Protein AF-A0A8C2FFC6-F1 (afdb_monomer_lite)

Structure (mmCIF, N/CA/C/O backbone):
data_AF-A0A8C2FFC6-F1
#
_entry.id   AF-A0A8C2FFC6-F1
#
loop_
_atom_site.group_PDB
_atom_site.id
_atom_site.type_symbol
_atom_site.label_atom_id
_atom_site.label_alt_id
_atom_site.label_comp_id
_atom_site.label_asym_id
_atom_site.label_entity_id
_atom_site.label_seq_id
_atom_site.pdbx_PDB_ins_code
_atom_site.Cartn_x
_atom_site.Cartn_y
_atom_site.Cartn_z
_atom_site.occupancy
_atom_site.B_iso_or_equiv
_atom_site.auth_seq_id
_atom_site.auth_comp_id
_atom_site.auth_asym_id
_atom_site.auth_atom_id
_atom_site.pdbx_PDB_model_num
ATOM 1 N N . MET A 1 1 ? 3.644 9.345 4.480 1.00 74.31 1 MET A N 1
ATOM 2 C CA . MET A 1 1 ? 4.737 10.314 4.262 1.00 74.31 1 MET A CA 1
ATOM 3 C C . MET A 1 1 ? 5.886 9.528 3.666 1.00 74.31 1 MET A C 1
ATOM 5 O O . MET A 1 1 ? 6.233 8.511 4.251 1.00 74.31 1 MET A O 1
ATOM 9 N N . CYS A 1 2 ? 6.385 9.930 2.497 1.00 90.19 2 CYS A N 1
ATOM 10 C CA . CYS A 1 2 ? 7.568 9.318 1.894 1.00 90.19 2 CYS A CA 1
ATOM 11 C C . CYS A 1 2 ? 8.803 9.870 2.610 1.00 90.19 2 CYS A C 1
ATOM 13 O O . CYS A 1 2 ? 8.935 11.090 2.705 1.00 90.19 2 CYS A O 1
ATOM 15 N N . LEU A 1 3 ? 9.635 8.993 3.169 1.00 93.75 3 LEU A N 1
ATOM 16 C CA . LEU A 1 3 ? 10.867 9.390 3.863 1.00 93.75 3 LEU A CA 1
ATOM 17 C C . LEU A 1 3 ? 12.078 9.295 2.939 1.00 93.75 3 LEU A C 1
ATOM 19 O O . LEU A 1 3 ? 12.944 10.160 2.987 1.00 93.75 3 LEU A O 1
ATOM 23 N N . ASP A 1 4 ? 12.090 8.264 2.100 1.00 94.81 4 ASP A N 1
ATOM 24 C CA . ASP A 1 4 ? 13.102 8.001 1.091 1.00 94.81 4 ASP A CA 1
ATOM 25 C C . ASP A 1 4 ? 12.400 7.446 -0.150 1.00 94.81 4 ASP A C 1
ATOM 27 O O . ASP A 1 4 ? 11.460 6.657 -0.014 1.00 94.81 4 ASP A O 1
ATOM 31 N N . TYR A 1 5 ? 12.784 7.929 -1.327 1.00 94.19 5 TYR A N 1
ATOM 32 C CA . TYR A 1 5 ? 12.139 7.584 -2.590 1.00 94.19 5 TYR A CA 1
ATOM 33 C C . TYR A 1 5 ? 13.148 6.890 -3.495 1.00 94.19 5 TYR A C 1
ATOM 35 O O . TYR A 1 5 ? 14.050 7.537 -4.024 1.00 94.19 5 TYR A O 1
ATOM 43 N N . ASP A 1 6 ? 12.939 5.590 -3.687 1.00 95.00 6 ASP A N 1
ATOM 44 C CA . ASP A 1 6 ? 13.711 4.741 -4.595 1.00 95.00 6 A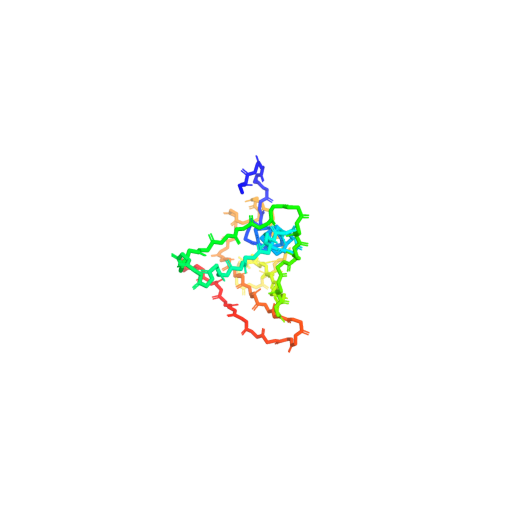SP A CA 1
ATOM 45 C C . ASP A 1 6 ? 12.775 3.911 -5.492 1.00 95.00 6 ASP A C 1
ATOM 47 O O . ASP A 1 6 ? 12.990 2.730 -5.730 1.00 95.00 6 ASP A O 1
ATOM 51 N N . GLY A 1 7 ? 11.692 4.535 -5.966 1.00 94.19 7 GLY A N 1
ATOM 52 C CA . GLY A 1 7 ? 10.697 3.897 -6.831 1.00 94.19 7 GLY A CA 1
ATOM 53 C C . GLY A 1 7 ? 9.551 3.200 -6.094 1.00 94.19 7 GLY A C 1
ATOM 54 O O . GLY A 1 7 ? 9.447 3.239 -4.864 1.00 94.19 7 GLY A O 1
ATOM 55 N N . ASN A 1 8 ? 8.616 2.670 -6.882 1.00 93.88 8 ASN A N 1
ATOM 56 C CA . ASN A 1 8 ? 7.395 1.964 -6.495 1.00 93.88 8 ASN A CA 1
ATOM 57 C C . ASN A 1 8 ? 6.628 2.571 -5.298 1.00 93.88 8 ASN A C 1
ATOM 59 O O . ASN A 1 8 ? 6.101 1.892 -4.404 1.00 93.88 8 ASN A O 1
ATOM 63 N N . LEU A 1 9 ? 6.542 3.903 -5.269 1.00 93.94 9 LEU A N 1
ATOM 64 C CA . LEU A 1 9 ? 5.977 4.630 -4.132 1.00 93.94 9 LEU A CA 1
ATOM 65 C C . LEU A 1 9 ? 4.494 4.307 -3.903 1.00 93.94 9 LEU A C 1
ATOM 67 O O . LEU A 1 9 ? 4.019 4.333 -2.763 1.00 93.94 9 LEU A O 1
ATOM 71 N N . LEU A 1 10 ? 3.742 4.032 -4.971 1.00 93.25 10 LEU A N 1
ATOM 72 C CA . LEU A 1 10 ? 2.303 3.805 -4.880 1.00 93.25 10 LEU A CA 1
ATOM 73 C C . LEU A 1 10 ? 1.987 2.496 -4.146 1.00 93.25 10 LEU A C 1
ATOM 75 O O . LEU A 1 10 ? 1.141 2.500 -3.245 1.00 93.25 10 LEU A O 1
ATOM 79 N N . ASP A 1 11 ? 2.700 1.413 -4.455 1.00 95.00 11 ASP A N 1
ATOM 80 C CA . ASP A 1 11 ? 2.515 0.124 -3.785 1.00 95.00 11 ASP A CA 1
ATOM 81 C C . ASP A 1 11 ? 2.911 0.231 -2.308 1.00 95.00 11 ASP A C 1
ATOM 83 O O . ASP A 1 11 ? 2.145 -0.173 -1.423 1.00 95.00 11 ASP A O 1
ATOM 87 N N . ALA A 1 12 ? 4.050 0.875 -2.023 1.00 94.94 12 ALA A N 1
ATOM 88 C CA . ALA A 1 12 ? 4.491 1.153 -0.659 1.00 94.94 12 ALA A CA 1
ATOM 89 C C . ALA A 1 12 ? 3.431 1.946 0.130 1.00 94.94 12 ALA A C 1
ATOM 91 O O . ALA A 1 12 ? 3.111 1.609 1.275 1.00 94.94 12 ALA A O 1
ATOM 92 N N . CYS A 1 13 ? 2.818 2.964 -0.485 1.00 94.56 13 CYS A N 1
ATOM 93 C CA . CYS A 1 13 ? 1.743 3.740 0.132 1.00 94.56 13 CYS A CA 1
ATOM 94 C C . CYS A 1 13 ? 0.499 2.894 0.431 1.00 94.56 13 CYS A C 1
ATOM 96 O O . CYS A 1 13 ? -0.085 3.050 1.506 1.00 94.56 13 CYS A O 1
ATOM 98 N N . ILE A 1 14 ? 0.095 1.996 -0.474 1.00 94.81 14 ILE A N 1
ATOM 99 C CA . ILE A 1 14 ? -1.055 1.101 -0.265 1.00 94.81 14 ILE A CA 1
ATOM 100 C C . ILE A 1 14 ? -0.793 0.169 0.924 1.00 94.81 14 ILE A C 1
ATOM 102 O O . ILE A 1 14 ? -1.646 0.039 1.807 1.00 94.81 14 ILE A O 1
ATOM 106 N N . ILE A 1 15 ? 0.401 -0.425 0.996 1.00 94.56 15 ILE A N 1
ATOM 107 C CA . ILE A 1 15 ? 0.798 -1.313 2.095 1.00 94.56 15 ILE A CA 1
ATOM 108 C C . ILE A 1 15 ? 0.784 -0.559 3.429 1.00 94.56 15 ILE A C 1
ATOM 110 O O . ILE A 1 15 ? 0.153 -1.009 4.391 1.00 94.56 15 ILE A O 1
ATOM 114 N N . VAL A 1 16 ? 1.432 0.609 3.489 1.00 95.75 16 VAL A N 1
ATOM 115 C CA . VAL A 1 16 ? 1.503 1.427 4.709 1.00 95.75 16 VAL A CA 1
ATOM 116 C C . VAL A 1 16 ? 0.115 1.893 5.144 1.00 95.75 16 VAL A C 1
ATOM 118 O O . VAL A 1 16 ? -0.201 1.829 6.332 1.00 95.75 16 VAL A O 1
ATOM 121 N N . LEU A 1 17 ? -0.741 2.314 4.208 1.00 94.81 17 LEU A N 1
ATOM 122 C CA . LEU A 1 17 ? -2.115 2.718 4.503 1.00 94.81 17 LEU A CA 1
ATOM 123 C C . LEU A 1 17 ? -2.904 1.573 5.145 1.00 94.81 17 LEU A C 1
ATOM 125 O O . LEU A 1 17 ? -3.563 1.769 6.165 1.00 94.81 17 LEU A O 1
ATOM 129 N N . LEU A 1 18 ? -2.821 0.366 4.587 1.00 95.12 18 LEU A N 1
ATOM 130 C CA . LEU A 1 18 ? -3.538 -0.791 5.122 1.00 95.12 18 LEU A CA 1
ATOM 131 C C . LEU A 1 18 ? -2.995 -1.235 6.472 1.00 95.12 18 LEU A C 1
ATOM 133 O O . LEU A 1 18 ? -3.782 -1.567 7.360 1.00 95.12 18 LEU A O 1
ATOM 137 N N . ALA A 1 19 ? -1.675 -1.210 6.651 1.00 94.94 19 ALA A N 1
ATOM 138 C CA . ALA A 1 19 ? -1.049 -1.478 7.938 1.00 94.94 19 ALA A CA 1
ATOM 139 C C . ALA A 1 19 ? -1.509 -0.464 8.998 1.00 94.94 19 ALA A C 1
ATOM 141 O O . ALA A 1 19 ? -1.912 -0.857 10.094 1.00 94.94 19 ALA A O 1
ATOM 142 N N . ALA A 1 20 ? -1.537 0.827 8.653 1.00 96.06 20 ALA A N 1
ATOM 143 C CA . ALA A 1 20 ? -1.995 1.891 9.538 1.00 96.06 20 ALA A CA 1
ATOM 144 C C . ALA A 1 20 ? -3.472 1.729 9.916 1.00 96.06 20 ALA A C 1
ATOM 146 O O . ALA A 1 20 ? -3.808 1.792 11.097 1.00 96.06 20 ALA A O 1
ATOM 147 N N . LEU A 1 21 ? -4.348 1.454 8.945 1.00 95.69 21 LEU A N 1
ATOM 148 C CA . LEU A 1 21 ? -5.770 1.221 9.204 1.00 95.69 21 LEU A CA 1
ATOM 149 C C . LEU A 1 21 ? -5.993 -0.027 10.067 1.00 95.69 21 LEU A C 1
ATOM 151 O O . LEU A 1 21 ? -6.840 -0.003 10.955 1.00 95.69 21 LEU A O 1
ATOM 155 N N . LYS A 1 22 ? -5.236 -1.110 9.843 1.00 94.88 22 LYS A N 1
ATOM 156 C CA . LYS A 1 22 ? -5.320 -2.326 10.670 1.00 94.88 22 LYS A CA 1
ATOM 157 C C . LYS A 1 22 ? -4.855 -2.095 12.102 1.00 94.88 22 LYS A C 1
ATOM 159 O O . LYS A 1 22 ? -5.374 -2.728 13.017 1.00 94.88 22 LYS A O 1
ATOM 164 N N . ASN A 1 23 ? -3.866 -1.227 12.283 1.00 96.00 23 ASN A N 1
ATOM 165 C CA . ASN A 1 23 ? -3.343 -0.869 13.594 1.00 96.00 23 ASN A CA 1
ATOM 166 C C . ASN A 1 23 ? -4.192 0.205 14.300 1.00 96.00 23 ASN A C 1
ATOM 168 O O . ASN A 1 23 ? -4.061 0.398 15.508 1.00 96.00 23 ASN A O 1
ATOM 172 N N . ALA A 1 24 ? -5.057 0.916 13.569 1.00 96.44 24 ALA A N 1
ATOM 173 C CA . ALA A 1 24 ? -5.894 1.968 14.123 1.00 96.44 24 ALA A CA 1
ATOM 174 C C . ALA A 1 24 ? -6.895 1.408 15.143 1.00 96.44 24 ALA A C 1
ATOM 176 O O . ALA A 1 24 ? -7.608 0.432 14.893 1.00 96.44 24 ALA A O 1
ATOM 177 N N . GLN A 1 25 ? -6.971 2.078 16.292 1.00 95.75 25 GLN A N 1
ATOM 178 C CA . GLN A 1 25 ? -7.900 1.759 17.366 1.00 95.75 25 GLN A CA 1
ATOM 179 C C . GLN A 1 25 ? -8.825 2.945 17.625 1.00 95.75 25 GLN A C 1
ATOM 181 O O . GLN A 1 25 ? -8.360 4.071 17.809 1.00 95.75 25 GLN A O 1
ATOM 186 N N . LEU A 1 26 ? -10.128 2.682 17.652 1.00 94.31 26 LEU A N 1
ATOM 187 C CA . LEU A 1 26 ? -11.167 3.667 17.923 1.00 94.31 26 LEU A CA 1
ATOM 188 C C . LEU A 1 26 ? -11.651 3.538 19.372 1.00 94.31 26 LEU A C 1
ATOM 190 O O . LEU A 1 26 ? -11.812 2.409 19.841 1.00 94.31 26 LEU A O 1
ATOM 194 N N . PRO A 1 27 ? -11.901 4.654 20.078 1.00 94.62 27 PRO A N 1
ATOM 195 C CA . PRO A 1 27 ? -12.577 4.607 21.367 1.00 94.62 27 PRO A CA 1
ATOM 196 C C . PRO A 1 27 ? -14.023 4.126 21.195 1.00 94.62 27 PRO A C 1
ATOM 198 O O . PRO A 1 27 ? -14.644 4.326 20.145 1.00 94.62 27 PRO A O 1
ATOM 201 N N . GLU A 1 28 ? -14.566 3.488 22.224 1.00 93.62 28 GLU A N 1
ATOM 202 C CA . GLU A 1 28 ? -15.994 3.197 22.293 1.00 93.62 28 GLU A CA 1
ATOM 203 C C . GLU A 1 28 ? -16.764 4.509 22.489 1.00 93.62 28 GLU A C 1
ATOM 205 O O . GLU A 1 28 ? -16.385 5.337 23.316 1.00 93.62 28 GLU A O 1
ATOM 210 N N . VAL A 1 29 ? -17.827 4.715 21.710 1.00 93.12 29 VAL A N 1
ATOM 211 C CA . VAL A 1 29 ? -18.659 5.920 21.787 1.00 93.12 29 VAL A CA 1
ATOM 212 C C . VAL A 1 29 ? -20.086 5.512 22.108 1.00 93.12 29 VAL A C 1
ATOM 214 O O . VAL A 1 29 ? -20.680 4.701 21.395 1.00 93.12 29 VAL A O 1
ATOM 217 N N . THR A 1 30 ? -20.644 6.096 23.162 1.00 92.25 30 THR A N 1
ATOM 218 C CA . THR A 1 30 ? -22.041 5.926 23.566 1.00 92.25 30 THR A CA 1
ATOM 219 C C . THR A 1 30 ? -22.762 7.266 23.498 1.00 92.25 30 THR A C 1
ATOM 221 O O . THR A 1 30 ? -22.157 8.324 23.643 1.00 92.25 30 THR A O 1
ATOM 224 N N . ILE A 1 31 ? -24.069 7.239 23.239 1.00 93.69 31 ILE A N 1
ATOM 225 C CA . ILE A 1 31 ? -24.899 8.443 23.333 1.00 93.69 31 ILE A CA 1
ATOM 226 C C . ILE A 1 31 ? -25.537 8.459 24.716 1.00 93.69 31 ILE A C 1
ATOM 228 O O . ILE A 1 31 ? -26.253 7.522 25.087 1.00 93.69 31 ILE A O 1
ATOM 232 N N . ASN A 1 32 ? -25.272 9.518 25.473 1.00 91.12 32 ASN A N 1
ATOM 233 C CA . ASN A 1 32 ? -25.925 9.760 26.744 1.00 91.12 32 ASN A CA 1
ATOM 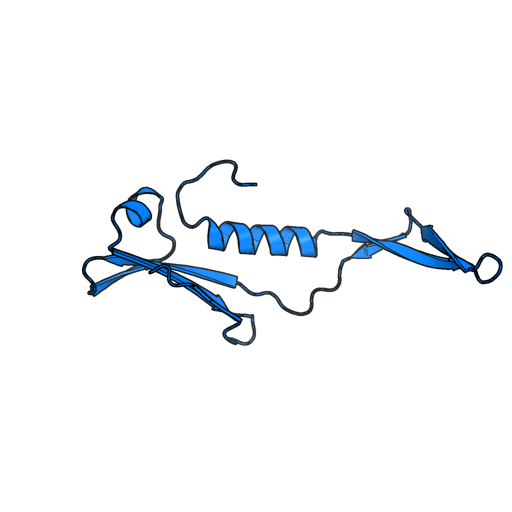234 C C . ASN A 1 32 ? -27.375 10.189 26.479 1.00 91.12 32 ASN A C 1
ATOM 236 O O . ASN A 1 32 ? -27.626 11.229 25.883 1.00 91.12 32 ASN A O 1
ATOM 240 N N . LYS A 1 33 ? -28.338 9.373 26.918 1.00 91.25 33 LYS A N 1
ATOM 241 C CA . LYS A 1 33 ? -29.772 9.577 26.648 1.00 91.25 33 LYS A 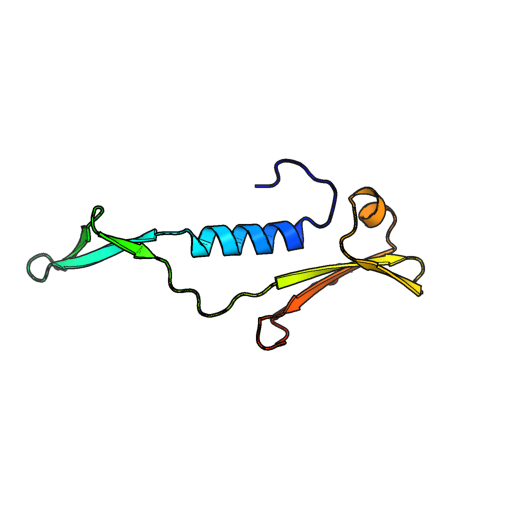CA 1
ATOM 242 C C . LYS A 1 33 ? -30.391 10.761 27.395 1.00 91.25 33 LYS A C 1
ATOM 244 O O . LYS A 1 33 ? -31.512 11.139 27.082 1.00 91.25 33 LYS A O 1
ATOM 249 N N . GLU A 1 34 ? -29.714 11.289 28.409 1.00 90.81 34 GLU A N 1
ATOM 250 C CA . GLU A 1 34 ? -30.203 12.435 29.182 1.00 90.81 34 GLU A CA 1
ATOM 251 C C . GLU A 1 34 ? -29.718 13.760 28.593 1.00 90.81 34 GLU A C 1
ATOM 253 O O . GLU A 1 34 ? -30.423 14.764 28.665 1.00 90.81 34 GLU A O 1
ATOM 258 N N . THR A 1 35 ? -28.521 13.768 28.002 1.00 89.12 35 THR A N 1
ATOM 259 C CA . THR A 1 35 ? -27.897 14.972 27.434 1.00 89.12 35 THR A CA 1
ATOM 260 C C . THR A 1 35 ? -27.930 15.009 25.905 1.00 89.12 35 THR A C 1
ATOM 262 O O . THR A 1 35 ? -27.631 16.053 25.331 1.00 89.12 35 THR A O 1
ATOM 265 N N . ASP A 1 36 ? -28.277 13.894 25.249 1.00 89.81 36 ASP A N 1
ATOM 266 C CA . ASP A 1 36 ? -28.164 13.658 23.800 1.00 89.81 36 ASP A CA 1
ATOM 267 C C . ASP A 1 36 ? -26.752 13.925 23.236 1.00 89.81 36 ASP A C 1
ATOM 269 O O . ASP A 1 36 ? -26.562 14.175 22.043 1.00 89.81 36 ASP A O 1
ATOM 273 N N . LEU A 1 37 ? -25.725 13.844 24.090 1.00 91.94 37 LEU A N 1
ATOM 274 C CA . LEU A 1 37 ? -24.326 14.031 23.709 1.00 91.94 37 LEU A CA 1
ATOM 275 C C . LEU A 1 37 ? -23.600 12.694 23.543 1.00 91.94 37 LEU A C 1
ATOM 277 O O . LEU A 1 37 ? -23.891 11.707 24.220 1.00 91.94 37 LEU A O 1
ATOM 281 N N . ALA A 1 38 ? -22.621 12.675 22.637 1.00 91.12 38 ALA A N 1
ATOM 282 C CA . ALA A 1 38 ? -21.723 11.544 22.452 1.00 91.12 38 ALA A CA 1
ATOM 283 C C . ALA A 1 38 ? -20.594 11.577 23.494 1.00 91.12 38 ALA A C 1
ATOM 285 O O . ALA A 1 38 ? -19.847 12.552 23.579 1.00 91.12 38 ALA A O 1
ATOM 286 N N . GLU A 1 39 ? -20.445 10.493 24.247 1.00 92.06 39 GLU A N 1
ATOM 287 C CA . GLU A 1 39 ? -19.380 10.289 25.226 1.00 92.06 39 GLU A CA 1
ATOM 288 C C . GLU A 1 39 ? -18.423 9.211 24.709 1.00 92.06 39 GLU A C 1
ATOM 290 O O . GLU A 1 39 ? -18.843 8.116 24.336 1.00 92.06 39 GLU A O 1
ATOM 295 N N . ALA A 1 40 ? -17.129 9.532 24.652 1.00 91.81 40 ALA A N 1
ATOM 296 C CA . ALA A 1 40 ? -16.094 8.613 24.192 1.00 91.81 40 ALA A CA 1
ATOM 297 C C . ALA A 1 40 ? -15.299 8.054 25.380 1.00 91.81 40 ALA A C 1
ATOM 299 O O . ALA A 1 40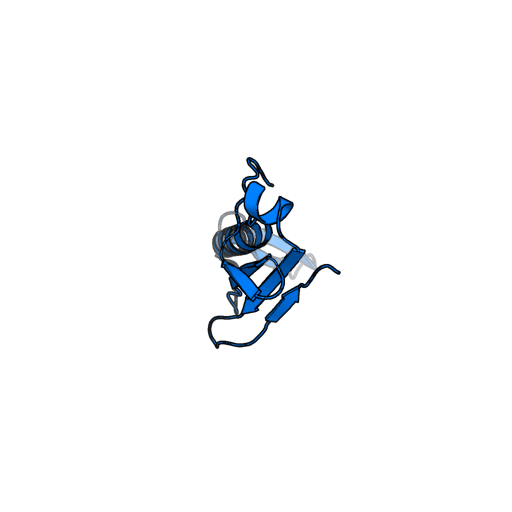 ? -14.668 8.808 26.123 1.00 91.81 40 ALA A O 1
ATOM 300 N N . ASP A 1 41 ? -15.277 6.731 25.525 1.00 92.25 41 ASP A N 1
ATOM 301 C CA . ASP A 1 41 ? -14.450 6.035 26.508 1.00 92.25 41 ASP A CA 1
ATOM 302 C C . ASP A 1 41 ? -13.063 5.755 25.909 1.00 92.25 41 ASP A C 1
ATOM 304 O O . ASP A 1 41 ? -12.868 4.855 25.093 1.00 92.25 41 ASP A O 1
ATOM 308 N N . ILE A 1 42 ? -12.069 6.549 26.316 1.00 91.25 42 ILE A N 1
ATOM 309 C CA . ILE A 1 42 ? -10.689 6.452 25.812 1.00 91.25 42 ILE A CA 1
ATOM 310 C C . ILE A 1 42 ? -9.985 5.176 26.315 1.00 91.25 42 ILE A C 1
ATOM 312 O O . ILE A 1 42 ? -9.014 4.725 25.698 1.00 91.25 42 ILE A O 1
ATOM 316 N N . GLN A 1 43 ? -10.456 4.586 27.421 1.00 92.81 43 GLN A N 1
ATOM 317 C CA . GLN A 1 43 ? -9.887 3.359 27.988 1.00 92.81 43 GLN A CA 1
ATOM 318 C C . GLN A 1 43 ? -10.333 2.124 27.204 1.00 92.81 43 GLN A C 1
ATOM 320 O O . GLN A 1 43 ? -9.578 1.158 27.082 1.00 92.81 43 GLN A O 1
ATOM 325 N N . LYS A 1 44 ? -11.538 2.162 26.629 1.00 92.75 44 LYS A N 1
ATOM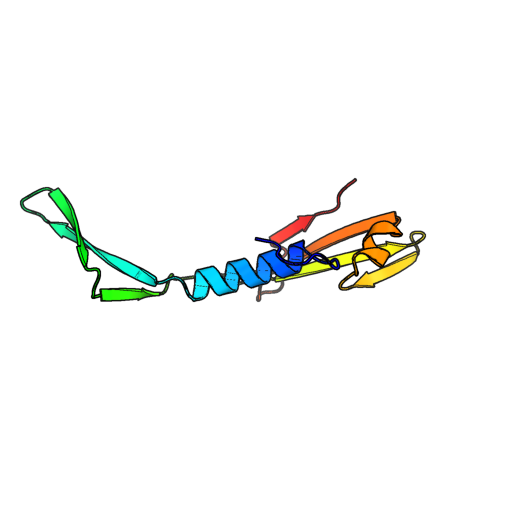 326 C CA . LYS A 1 44 ? -12.074 1.081 25.802 1.00 92.75 44 LYS A CA 1
ATOM 327 C C . LYS A 1 44 ? -11.803 1.341 24.333 1.00 92.75 44 LYS A C 1
ATOM 329 O O . LYS A 1 44 ? -12.462 2.146 23.684 1.00 92.75 44 LYS A O 1
ATOM 334 N N . LYS A 1 45 ? -10.824 0.618 23.800 1.00 94.50 45 LYS A N 1
ATOM 335 C CA . LYS A 1 45 ? -10.410 0.721 22.403 1.00 94.50 45 LYS A CA 1
ATOM 336 C C . LYS A 1 45 ? -10.771 -0.534 21.629 1.00 94.50 45 LYS A C 1
ATOM 338 O O . LYS A 1 45 ? -10.514 -1.647 22.079 1.00 94.50 45 LYS A O 1
ATOM 343 N N . GLN A 1 46 ? -11.310 -0.337 20.435 1.00 94.25 46 GLN A N 1
ATOM 344 C CA . GLN A 1 46 ? -11.652 -1.398 19.498 1.00 94.25 46 GLN A CA 1
ATOM 345 C C . GLN A 1 46 ? -10.925 -1.189 18.163 1.00 94.25 46 GLN A C 1
ATOM 347 O O . GLN A 1 46 ? -10.800 -0.051 17.703 1.00 94.25 46 GLN A O 1
ATOM 352 N N . PRO A 1 47 ? -10.414 -2.258 17.529 1.00 95.31 47 PRO A N 1
ATOM 353 C CA . PRO A 1 47 ? -9.742 -2.144 16.241 1.00 95.31 47 PRO A CA 1
ATOM 354 C C . PRO A 1 47 ? -10.725 -1.731 15.142 1.00 95.31 47 PRO A C 1
ATOM 356 O O . PRO A 1 47 ? -11.899 -2.112 15.158 1.00 95.31 47 PRO A O 1
ATOM 359 N N . LEU A 1 48 ? -10.236 -0.986 14.149 1.00 95.44 48 LEU A N 1
ATOM 360 C CA . LEU A 1 48 ? -11.034 -0.643 12.977 1.00 95.44 48 LEU A CA 1
ATOM 361 C C . LEU A 1 48 ? -11.372 -1.905 12.166 1.00 95.44 48 LEU A C 1
ATOM 363 O O . LEU A 1 48 ? -10.497 -2.687 11.787 1.00 95.44 48 LEU A O 1
ATOM 367 N N . LYS A 1 49 ? -12.657 -2.097 11.852 1.00 93.56 49 LYS A N 1
ATOM 368 C CA . LYS A 1 49 ? -13.105 -3.219 11.023 1.00 93.56 49 LYS A CA 1
ATOM 369 C C . LYS A 1 49 ? -12.846 -2.926 9.545 1.00 93.56 49 LYS A C 1
ATOM 371 O O . LYS A 1 49 ? -13.492 -2.066 8.955 1.00 93.56 49 LYS A O 1
ATOM 376 N N . ILE A 1 50 ? -11.934 -3.685 8.943 1.00 93.12 50 ILE A N 1
ATOM 377 C CA . ILE A 1 50 ? -11.592 -3.587 7.520 1.00 93.12 50 ILE A CA 1
ATOM 378 C C . ILE A 1 50 ? -12.108 -4.824 6.789 1.00 93.12 50 ILE A C 1
ATOM 380 O O . ILE A 1 50 ? -11.726 -5.950 7.106 1.00 93.12 50 ILE A O 1
ATOM 384 N N . ASN A 1 51 ? -12.961 -4.620 5.785 1.00 91.94 51 ASN A N 1
ATOM 385 C CA . ASN A 1 51 ? -13.627 -5.723 5.085 1.00 91.94 51 ASN A CA 1
ATOM 386 C C . ASN A 1 51 ? -12.814 -6.269 3.899 1.00 91.94 51 ASN A C 1
ATOM 388 O O . ASN A 1 51 ? -12.987 -7.429 3.522 1.00 91.94 51 ASN A O 1
ATOM 392 N N . ARG A 1 52 ? -11.949 -5.446 3.295 1.00 92.25 52 ARG A N 1
ATOM 393 C CA . ARG A 1 52 ? -11.148 -5.791 2.111 1.00 92.25 52 ARG A CA 1
ATOM 394 C C . ARG A 1 52 ? -9.723 -5.279 2.248 1.00 92.25 52 ARG A C 1
ATOM 396 O O . ARG A 1 52 ? -9.501 -4.245 2.866 1.00 92.25 52 ARG A O 1
ATOM 403 N N . LEU A 1 53 ? -8.783 -6.012 1.661 1.00 94.19 53 LEU A N 1
ATOM 404 C CA . LEU A 1 53 ? -7.353 -5.715 1.692 1.00 94.19 53 LEU A CA 1
ATOM 405 C C . LEU A 1 53 ? -6.850 -5.655 0.249 1.00 94.19 53 LEU A C 1
ATOM 407 O O . LEU A 1 53 ? -6.419 -6.686 -0.263 1.00 94.19 53 LEU A O 1
ATOM 411 N N . PRO A 1 54 ? -7.012 -4.507 -0.431 1.00 95.31 54 PRO A N 1
ATOM 412 C CA . PRO A 1 54 ? -6.447 -4.328 -1.757 1.00 95.31 54 PRO A CA 1
ATOM 413 C C . PRO A 1 54 ? -4.913 -4.346 -1.705 1.00 95.31 54 PRO A C 1
ATOM 415 O O . PRO A 1 54 ? -4.329 -3.932 -0.715 1.00 95.31 54 PRO A O 1
ATOM 418 N N . VAL A 1 55 ? -4.246 -4.787 -2.758 1.00 94.69 55 VAL A N 1
ATOM 419 C CA . VAL A 1 55 ? -2.791 -4.718 -2.919 1.00 94.69 55 VAL A CA 1
ATOM 420 C C . VAL A 1 55 ? -2.489 -4.101 -4.274 1.00 94.69 55 VAL A C 1
ATOM 422 O O . VAL A 1 55 ? -3.169 -4.410 -5.250 1.00 94.69 55 VAL A O 1
ATOM 425 N N . GLY A 1 56 ? -1.534 -3.173 -4.305 1.00 95.75 56 GLY A N 1
ATOM 426 C CA . GLY A 1 56 ? -1.022 -2.591 -5.542 1.00 95.75 56 GLY A CA 1
ATOM 427 C C . GLY A 1 56 ? 0.119 -3.431 -6.098 1.00 95.75 56 GLY A C 1
ATOM 428 O O . GLY A 1 56 ? 0.858 -4.057 -5.338 1.00 95.75 56 GLY A O 1
ATOM 429 N N . SER A 1 57 ? 0.223 -3.470 -7.417 1.00 96.12 57 SER A N 1
ATOM 430 C CA . SER A 1 57 ? 1.376 -3.990 -8.139 1.00 96.12 57 SER A CA 1
ATOM 431 C C . SER A 1 57 ? 1.695 -3.030 -9.272 1.00 96.12 57 SER A C 1
ATOM 433 O O . SER A 1 57 ? 0.867 -2.836 -10.168 1.00 96.12 57 SER A O 1
ATOM 435 N N . SER A 1 58 ? 2.868 -2.413 -9.203 1.00 96.94 58 SER A N 1
ATOM 436 C CA . SER A 1 58 ? 3.353 -1.456 -10.190 1.00 96.94 58 SER A CA 1
ATOM 437 C C . SER A 1 58 ? 4.353 -2.082 -11.156 1.00 96.94 58 SER A C 1
ATOM 439 O O . SER A 1 58 ? 5.162 -2.943 -10.805 1.00 96.94 58 SER A O 1
ATOM 441 N N . PHE A 1 59 ? 4.264 -1.628 -12.399 1.00 96.12 59 PHE A N 1
ATOM 442 C CA . PHE A 1 59 ? 4.970 -2.141 -13.557 1.00 96.12 59 PHE A CA 1
ATOM 443 C C . PHE A 1 59 ? 5.573 -0.973 -14.336 1.00 96.12 59 PHE A C 1
ATOM 445 O O . PHE A 1 59 ? 4.876 0.007 -14.614 1.00 96.12 59 PHE A O 1
ATOM 452 N N . ALA A 1 60 ? 6.833 -1.109 -14.738 1.00 96.06 60 ALA A N 1
ATOM 453 C CA . ALA A 1 60 ? 7.500 -0.212 -15.671 1.00 96.06 60 ALA A CA 1
ATOM 454 C C . ALA A 1 60 ? 7.678 -0.906 -17.024 1.00 96.06 60 ALA A C 1
ATOM 456 O O . ALA A 1 60 ? 8.106 -2.058 -17.100 1.00 96.06 60 ALA A O 1
ATOM 457 N N . VAL A 1 61 ? 7.315 -0.205 -18.095 1.00 94.75 61 VAL A N 1
ATOM 458 C CA . VAL A 1 61 ? 7.347 -0.703 -19.472 1.00 94.75 61 VAL A CA 1
ATOM 459 C C . VAL A 1 61 ? 8.476 -0.018 -20.232 1.00 94.75 61 VAL A C 1
ATOM 461 O O . VAL A 1 61 ? 8.566 1.209 -20.223 1.00 94.75 61 VAL A O 1
ATOM 464 N N . PHE A 1 62 ? 9.297 -0.807 -20.919 1.00 94.19 62 PHE A N 1
ATOM 465 C CA . PHE A 1 62 ? 10.411 -0.364 -21.754 1.00 94.19 62 PHE A CA 1
ATOM 466 C C . PHE A 1 62 ? 10.205 -0.841 -23.185 1.00 94.19 62 PHE A C 1
ATOM 468 O O . PHE A 1 62 ? 9.929 -2.025 -23.416 1.00 94.19 62 PHE A O 1
ATOM 475 N N . ASP A 1 63 ? 10.356 0.085 -24.132 1.00 87.50 63 ASP A N 1
ATOM 476 C CA . ASP A 1 63 ? 10.348 -0.189 -25.572 1.00 87.50 63 ASP A CA 1
ATOM 477 C C . ASP A 1 63 ? 9.168 -1.082 -26.013 1.00 87.50 63 ASP A C 1
ATOM 479 O O . ASP A 1 63 ? 9.331 -2.000 -26.820 1.00 87.50 63 ASP A O 1
ATOM 483 N N . ASP A 1 64 ? 7.992 -0.869 -25.402 1.00 81.69 64 ASP A N 1
ATOM 484 C CA . ASP A 1 64 ? 6.720 -1.584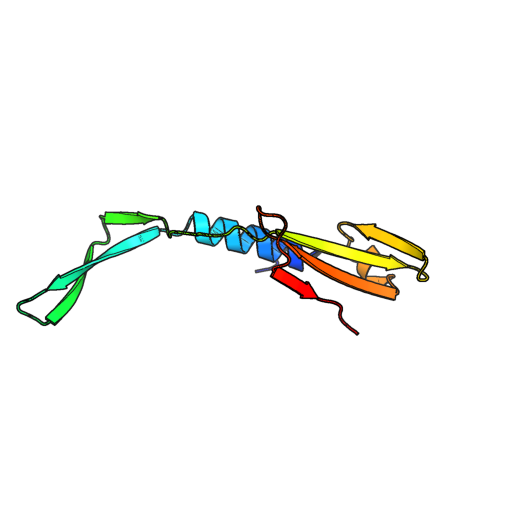 -25.618 1.00 81.69 64 ASP A CA 1
ATOM 485 C C . ASP A 1 64 ? 6.775 -3.126 -25.553 1.00 81.69 64 ASP A C 1
ATOM 487 O O . ASP A 1 64 ? 5.826 -3.813 -25.937 1.00 81.69 64 ASP A O 1
ATOM 491 N N . SER A 1 65 ? 7.876 -3.695 -25.063 1.00 88.44 65 SER A N 1
ATOM 492 C CA . SER A 1 65 ? 8.160 -5.131 -25.165 1.00 88.44 65 SER A CA 1
ATOM 493 C C . SER A 1 65 ? 8.685 -5.743 -23.873 1.00 88.44 65 SER A C 1
ATOM 495 O O . SER A 1 65 ? 8.500 -6.941 -23.649 1.00 88.44 65 SER A O 1
ATOM 497 N N . ILE A 1 66 ? 9.294 -4.937 -23.005 1.00 94.25 66 ILE A N 1
ATOM 498 C CA . ILE A 1 66 ? 9.844 -5.378 -21.727 1.00 94.25 66 ILE A CA 1
ATOM 499 C C . ILE A 1 66 ? 9.017 -4.755 -20.609 1.00 94.25 66 ILE A C 1
ATOM 501 O O . ILE A 1 66 ? 8.775 -3.552 -20.596 1.00 94.25 66 ILE A O 1
ATOM 505 N N . ILE A 1 67 ? 8.581 -5.584 -19.664 1.00 95.06 67 ILE A N 1
ATOM 506 C CA . ILE A 1 67 ? 7.862 -5.149 -18.469 1.00 95.06 67 ILE A CA 1
ATOM 507 C C . ILE A 1 67 ? 8.648 -5.631 -17.257 1.00 95.06 67 ILE A C 1
ATOM 509 O O . ILE A 1 67 ? 8.906 -6.829 -17.129 1.00 95.06 67 ILE A O 1
ATOM 513 N N . ILE A 1 68 ? 8.995 -4.704 -16.372 1.00 95.31 68 ILE A N 1
ATOM 514 C CA . ILE A 1 68 ? 9.559 -4.994 -15.055 1.00 95.31 68 ILE A CA 1
ATOM 515 C C . ILE A 1 68 ? 8.568 -4.627 -13.955 1.00 95.31 68 ILE A C 1
ATOM 517 O O . ILE A 1 68 ? 7.701 -3.773 -14.133 1.00 95.31 68 ILE A O 1
ATOM 521 N N . VAL A 1 69 ? 8.666 -5.344 -12.840 1.00 96.00 69 VAL A N 1
ATOM 522 C CA . VAL A 1 69 ? 7.792 -5.230 -11.666 1.00 96.00 69 VAL A CA 1
ATOM 523 C C . VAL A 1 69 ? 8.603 -4.622 -10.535 1.00 96.00 69 VAL A C 1
ATOM 525 O O . VAL A 1 69 ? 9.782 -4.945 -10.432 1.00 96.00 69 VAL A O 1
ATOM 528 N N . ASP A 1 70 ? 7.957 -3.826 -9.682 1.00 95.31 70 ASP A N 1
ATOM 529 C CA . ASP A 1 70 ? 8.606 -3.158 -8.543 1.00 95.31 70 ASP A CA 1
ATOM 530 C C . ASP A 1 70 ? 9.773 -2.255 -8.989 1.00 95.31 70 ASP A C 1
ATOM 532 O O . ASP A 1 70 ? 10.919 -2.491 -8.610 1.00 95.31 70 ASP A O 1
ATOM 536 N N . PRO A 1 71 ? 9.505 -1.265 -9.867 1.00 95.81 71 PRO A N 1
ATOM 537 C CA . PRO A 1 71 ? 10.568 -0.477 -10.467 1.00 95.81 71 PRO A CA 1
ATOM 538 C C . PRO A 1 71 ? 11.219 0.456 -9.443 1.00 95.81 71 PRO A C 1
ATOM 540 O O . PRO A 1 71 ? 10.539 1.145 -8.682 1.00 95.81 71 PRO A O 1
ATOM 543 N N . THR A 1 72 ? 12.543 0.515 -9.488 1.00 96.25 72 THR A N 1
ATOM 544 C CA . THR A 1 72 ? 13.367 1.504 -8.784 1.00 96.25 72 THR A CA 1
ATOM 545 C C . THR A 1 72 ? 13.180 2.905 -9.366 1.00 96.25 72 THR A C 1
ATOM 547 O O . THR A 1 72 ? 12.662 3.070 -10.472 1.00 96.25 72 THR A O 1
ATOM 550 N N . ALA A 1 73 ? 13.653 3.943 -8.671 1.00 96.25 73 ALA A N 1
ATOM 551 C CA . ALA A 1 73 ? 13.560 5.314 -9.182 1.00 96.25 73 ALA A CA 1
ATOM 552 C C . ALA A 1 73 ? 14.275 5.489 -10.539 1.00 96.25 73 ALA A C 1
ATOM 554 O O . ALA A 1 73 ? 13.811 6.246 -11.395 1.00 96.25 73 ALA A O 1
ATOM 555 N N . GLU A 1 74 ? 15.388 4.778 -10.753 1.00 96.31 74 GLU A N 1
ATOM 556 C CA . GLU A 1 74 ? 16.109 4.787 -12.029 1.00 96.31 74 GLU A CA 1
ATOM 557 C C . GLU A 1 74 ? 15.282 4.119 -13.136 1.00 96.31 74 GLU A C 1
ATOM 559 O O . GLU A 1 74 ? 15.094 4.708 -14.203 1.00 96.31 74 GLU A O 1
ATOM 564 N N . GLU A 1 75 ? 14.712 2.943 -12.867 1.00 95.44 75 GLU A N 1
ATOM 565 C CA . GLU A 1 75 ? 13.860 2.223 -13.819 1.00 95.44 75 GLU A CA 1
ATOM 566 C C . GLU A 1 75 ? 12.592 3.012 -14.162 1.00 95.44 75 GLU A C 1
ATOM 568 O O . GLU A 1 75 ? 12.239 3.127 -15.334 1.00 95.44 75 GLU A O 1
ATOM 573 N N . GLU A 1 76 ? 11.936 3.631 -13.179 1.00 94.19 76 GLU A N 1
ATOM 574 C CA . GLU A 1 76 ? 10.790 4.511 -13.424 1.00 94.19 76 GLU A CA 1
ATOM 575 C C . GLU A 1 76 ? 11.166 5.666 -14.363 1.00 94.19 76 GLU A C 1
ATOM 577 O O . GLU A 1 76 ? 10.429 5.950 -15.310 1.00 94.19 76 GLU A O 1
ATOM 582 N N . SER A 1 77 ? 12.331 6.291 -14.147 1.00 94.38 77 SER A N 1
ATOM 583 C CA . SER A 1 77 ? 12.792 7.450 -14.925 1.00 94.38 77 SER A CA 1
ATOM 584 C C . SER A 1 77 ? 13.143 7.132 -16.382 1.00 94.38 77 SER A C 1
ATOM 586 O O . SER A 1 77 ? 13.027 8.002 -17.247 1.00 94.38 77 SER A O 1
ATOM 588 N N . LEU A 1 78 ? 13.573 5.897 -16.648 1.00 94.44 78 LEU A N 1
ATOM 589 C CA . LEU A 1 78 ? 13.965 5.419 -17.974 1.00 94.44 78 LEU A CA 1
ATOM 590 C C . LEU A 1 78 ? 12.824 4.697 -18.703 1.00 94.44 78 LEU A C 1
ATOM 592 O O . LEU A 1 78 ? 12.934 4.431 -19.901 1.00 94.44 78 LEU A O 1
ATOM 596 N N . SER A 1 79 ? 11.740 4.374 -17.996 1.00 93.94 79 SER A N 1
ATOM 597 C CA . SER A 1 79 ? 10.590 3.679 -18.562 1.00 93.94 79 SER A CA 1
ATOM 598 C C . SER A 1 79 ? 9.801 4.552 -19.542 1.00 93.94 79 SER A C 1
ATOM 600 O O . SER A 1 79 ? 9.709 5.773 -19.418 1.00 93.94 79 SER A O 1
ATOM 602 N N . THR A 1 80 ? 9.188 3.909 -20.533 1.00 94.19 80 THR A N 1
ATOM 603 C CA . THR A 1 80 ? 8.271 4.552 -21.483 1.00 94.19 80 THR A CA 1
ATOM 604 C C . THR A 1 80 ? 6.882 4.742 -20.877 1.00 94.19 80 THR A C 1
ATOM 606 O O . THR A 1 80 ? 6.167 5.678 -21.230 1.00 94.19 80 THR A O 1
ATOM 609 N N . ALA A 1 81 ? 6.474 3.845 -19.978 1.00 93.62 81 ALA A N 1
ATOM 610 C CA . ALA A 1 81 ? 5.197 3.937 -19.290 1.00 93.62 81 ALA A CA 1
ATOM 611 C C . ALA A 1 81 ? 5.233 3.236 -17.933 1.00 93.62 81 ALA A C 1
ATOM 613 O O . ALA A 1 81 ? 5.885 2.208 -17.761 1.00 93.62 81 ALA A O 1
ATOM 614 N N . LEU A 1 82 ? 4.421 3.751 -17.013 1.00 94.62 82 LEU A N 1
ATOM 615 C CA . LEU A 1 82 ? 4.114 3.113 -15.739 1.00 94.62 82 LEU A CA 1
ATOM 616 C C . LEU A 1 82 ? 2.668 2.612 -15.741 1.00 94.62 82 LEU A C 1
ATOM 618 O O . LEU A 1 82 ? 1.776 3.211 -16.351 1.00 94.62 82 LEU A O 1
ATOM 622 N N . LEU A 1 83 ? 2.437 1.499 -15.059 1.00 95.06 83 LEU A N 1
ATOM 623 C CA . LEU A 1 83 ? 1.124 0.901 -14.855 1.00 95.06 83 LEU A CA 1
ATOM 624 C C . LEU A 1 83 ? 1.052 0.372 -13.428 1.00 95.06 83 LEU A C 1
ATOM 626 O O . LEU A 1 83 ? 1.892 -0.421 -13.035 1.00 95.06 83 LEU A O 1
ATOM 630 N N . THR A 1 84 ? 0.012 0.721 -12.685 1.00 96.75 84 THR A N 1
ATOM 631 C CA . THR A 1 84 ? -0.283 0.111 -11.387 1.00 96.75 84 THR A CA 1
ATOM 632 C C . THR A 1 84 ? -1.636 -0.572 -11.439 1.00 96.75 84 THR A C 1
ATOM 634 O O . THR A 1 84 ? -2.637 0.019 -11.852 1.00 96.75 84 THR A O 1
ATOM 637 N N . VAL A 1 85 ? -1.681 -1.822 -10.996 1.00 96.94 85 VAL A N 1
ATOM 638 C CA . VAL A 1 85 ? -2.900 -2.621 -10.893 1.00 96.94 85 VAL A CA 1
ATOM 639 C C . VAL A 1 85 ? -3.170 -2.893 -9.424 1.00 96.94 85 VAL A C 1
ATOM 641 O O . VAL A 1 85 ? -2.281 -3.322 -8.698 1.00 96.94 85 VAL A O 1
ATOM 644 N N . VAL A 1 86 ? -4.398 -2.643 -8.980 1.00 97.44 86 VAL A N 1
ATOM 645 C CA . VAL A 1 86 ? -4.817 -2.890 -7.601 1.00 97.44 86 VAL A CA 1
ATOM 646 C C . VAL A 1 86 ? -5.866 -3.991 -7.585 1.00 97.44 86 VAL A C 1
ATOM 648 O O . VAL A 1 86 ? -6.931 -3.836 -8.189 1.00 97.44 86 VAL A O 1
ATOM 651 N N . THR A 1 87 ? -5.601 -5.076 -6.865 1.00 96.69 87 THR A N 1
ATOM 652 C CA . THR A 1 87 ? -6.516 -6.218 -6.706 1.00 96.69 87 THR A CA 1
ATOM 653 C C . THR A 1 87 ? -6.817 -6.482 -5.240 1.00 96.69 87 THR A C 1
ATOM 655 O O . THR A 1 87 ? -6.068 -6.060 -4.368 1.00 96.69 87 THR A O 1
ATOM 658 N N . ASP A 1 88 ? -7.925 -7.152 -4.932 1.00 94.94 88 ASP A N 1
ATOM 659 C CA . ASP A 1 88 ? -8.177 -7.662 -3.582 1.00 94.94 88 ASP A CA 1
ATOM 660 C C . ASP A 1 88 ? -7.875 -9.164 -3.456 1.00 94.94 88 ASP A C 1
ATOM 662 O O . ASP A 1 88 ? -7.537 -9.843 -4.418 1.00 94.94 88 ASP A O 1
ATOM 666 N N . LYS A 1 89 ? -8.030 -9.696 -2.239 1.00 92.69 89 LYS A N 1
ATOM 667 C CA . LYS A 1 89 ? -7.832 -11.120 -1.912 1.00 92.69 89 LYS A CA 1
ATOM 668 C C . LYS A 1 89 ? -8.757 -12.110 -2.649 1.00 92.69 89 LYS A C 1
ATOM 670 O O . LYS A 1 89 ? -8.597 -13.310 -2.468 1.00 92.69 89 LYS A O 1
ATOM 675 N N . GLU A 1 90 ? -9.788 -11.625 -3.338 1.00 94.88 90 GLU A N 1
ATOM 676 C CA . GLU A 1 90 ? -10.730 -12.424 -4.138 1.00 94.88 90 GLU A CA 1
ATOM 677 C C . GLU A 1 90 ? -10.427 -12.267 -5.641 1.00 94.88 90 GLU A C 1
ATOM 679 O O . GLU A 1 90 ? -11.306 -12.493 -6.471 1.00 94.88 90 GLU A O 1
ATOM 684 N N . ASP A 1 91 ? -9.209 -11.826 -5.980 1.00 92.31 91 ASP A N 1
ATOM 685 C CA . ASP A 1 91 ? -8.733 -11.544 -7.338 1.00 92.31 91 ASP A CA 1
ATOM 686 C C . ASP A 1 91 ? -9.598 -10.522 -8.093 1.00 92.31 91 ASP A C 1
ATOM 688 O O . ASP A 1 91 ? -9.587 -10.442 -9.325 1.00 92.31 91 ASP A O 1
ATOM 692 N N . ARG A 1 92 ? -10.359 -9.691 -7.365 1.00 95.75 92 ARG A N 1
ATOM 693 C CA . ARG A 1 92 ? -11.175 -8.648 -7.986 1.00 95.75 92 ARG A CA 1
ATOM 694 C C . ARG A 1 92 ? -10.332 -7.422 -8.262 1.00 95.75 92 ARG A C 1
ATOM 696 O O . ARG A 1 92 ? -9.680 -6.880 -7.366 1.00 95.75 92 ARG A O 1
ATOM 703 N N . LEU A 1 93 ? -10.442 -6.930 -9.489 1.00 96.56 93 LEU A N 1
ATOM 704 C CA . LEU A 1 93 ? -9.860 -5.661 -9.888 1.00 96.56 93 LEU A CA 1
ATOM 705 C C . LEU A 1 93 ? -10.520 -4.509 -9.119 1.00 96.56 93 LEU A C 1
ATOM 707 O O . LEU A 1 93 ? -11.722 -4.273 -9.241 1.00 96.56 93 LEU A O 1
ATOM 711 N N . CYS A 1 94 ? -9.722 -3.797 -8.329 1.00 95.38 94 CYS A N 1
ATOM 712 C CA . CYS A 1 94 ? -10.152 -2.632 -7.563 1.00 95.38 94 CYS A CA 1
ATOM 713 C C . CYS A 1 94 ? -9.872 -1.333 -8.323 1.00 95.38 94 CYS A C 1
ATOM 715 O O . CYS A 1 94 ? -10.722 -0.445 -8.349 1.00 95.38 94 CYS A O 1
ATOM 717 N N . ALA A 1 95 ? -8.691 -1.218 -8.936 1.00 95.62 95 ALA A N 1
ATOM 718 C CA . ALA A 1 95 ? -8.300 -0.058 -9.730 1.00 95.62 95 ALA A CA 1
ATOM 719 C C . ALA A 1 95 ? -7.182 -0.404 -10.722 1.00 95.62 95 ALA A C 1
ATOM 721 O O . ALA A 1 95 ? -6.403 -1.330 -10.500 1.00 95.62 95 ALA A O 1
ATOM 722 N N . VAL A 1 96 ? -7.088 0.385 -11.790 1.00 96.38 96 VAL A N 1
ATOM 723 C CA . VAL A 1 96 ? -5.940 0.418 -12.701 1.00 96.38 96 VAL A CA 1
ATOM 724 C C . VAL A 1 96 ? -5.540 1.871 -12.876 1.00 96.38 96 VAL A C 1
ATOM 726 O O . VAL A 1 96 ? -6.391 2.722 -13.135 1.00 96.38 96 VAL A O 1
ATOM 729 N N . HIS A 1 97 ? -4.251 2.150 -12.748 1.00 95.44 97 HIS A N 1
ATOM 730 C CA . HIS A 1 97 ? -3.685 3.462 -12.990 1.00 95.44 97 HIS A CA 1
ATOM 731 C C . HIS A 1 97 ? -2.603 3.353 -14.056 1.00 95.44 97 HIS A C 1
ATOM 733 O O . HIS A 1 97 ? -1.569 2.737 -13.832 1.00 95.44 97 HIS A O 1
ATOM 739 N N . LYS A 1 98 ? -2.849 3.954 -15.218 1.00 93.31 98 LYS A N 1
ATOM 740 C CA . LYS A 1 98 ? -1.847 4.136 -16.263 1.00 93.31 98 LYS A CA 1
ATOM 741 C C . LYS A 1 98 ? -1.730 5.638 -16.539 1.00 93.31 98 LYS A C 1
ATOM 743 O O . LYS A 1 98 ? -2.612 6.168 -17.220 1.00 93.31 98 LYS A O 1
ATOM 748 N N . PRO A 1 99 ? -0.727 6.344 -15.991 1.00 85.25 99 PRO A N 1
ATOM 749 C CA . PRO A 1 99 ? -0.441 7.707 -16.417 1.00 85.25 99 PRO A CA 1
ATOM 750 C C . PRO A 1 99 ? -0.132 7.722 -17.924 1.00 85.25 99 PRO A C 1
ATOM 752 O O . PRO A 1 99 ? 0.448 6.770 -18.463 1.00 85.25 99 PRO A O 1
ATOM 755 N N . GLY A 1 100 ? -0.657 8.749 -18.596 1.00 67.38 100 GLY A N 1
ATOM 756 C CA . GLY A 1 100 ? -0.599 8.924 -20.049 1.00 67.38 100 GLY A CA 1
ATOM 757 C C . GLY A 1 100 ? 0.804 9.226 -20.522 1.00 67.38 100 GLY A C 1
ATOM 758 O O . GLY A 1 100 ? 1.333 10.258 -20.057 1.00 67.38 100 GLY A O 1
#

Radius of gyration: 20.1 Å; chains: 1; bounding box: 46×27×55 Å

Sequence (100 aa):
MCLDYDGNLLDACIIVLLAALKNAQLPEVTINKETDLAEADIQKKQPLKINRLPVGSSFAVFDDSIIIVDPTAEEESLSTALLTVVTDKEDRLCAVHKPG

pLDDT: mean 93.53, std 4.08, range [67.38, 97.44]

Secondary structure (DSSP, 8-state):
--SS-SS-HHHHHHHHHHHHHHH-EEEEEEEETTTTEEEEEEEEEEE-------EEEEEEEETTTEEEES--HHHHHH-SEEEEEEE-TT--EEEEE---

Foldseek 3Di:
DDPDAFDPVVQVVLVVVVVCLQPDWAFDWDQDPVVRDIDTDPVHIDHHDDDWRKGKWKWFAAPNPDIDTRHTPVSNVRGPWMKMWIAIPVRDTPDIDTDD

InterPro domains:
  IPR015847 Exoribonuclease, phosphorolytic domain 2 [PF03725] (53-100)
  IPR020568 Ribosomal protein uS5 domain 2-type superfamily [SSF54211] (1-78)
  IPR027408 PNPase/RNase PH domain superfamily [G3DSA:3.30.230.70] (1-100)
  IPR036345 Exoribonuclease, PH domain 2 superfamily [SSF55666] (48-100)
  IPR050590 Exosome complex component Rrp42 subfamily [PTHR11097] (1-100)

Organism: Cyprinus carpio (NCBI:txid7962)